Protein AF-A0A3G1HTY3-F1 (afdb_monomer_lite)

Secondary structure (DSSP, 8-state):
---EEE-S--STTT--SSTT-THIIIIIITTT--TTTTTS-EEE---S--

Foldseek 3Di:
DQAAEAPAPQDPAADAPDPPGCCCVPRPCVVQVDPVRPPHYYHYDHDPRD

Organism: NCBI:txid1973248

Structure (mmCIF, N/CA/C/O backbone):
data_AF-A0A3G1HTY3-F1
#
_entry.id   AF-A0A3G1HTY3-F1
#
loop_
_atom_site.group_PDB
_atom_site.id
_atom_site.type_symbol
_atom_site.label_atom_id
_atom_site.label_alt_id
_atom_site.label_comp_id
_atom_site.label_asym_id
_atom_site.label_entity_id
_atom_site.label_seq_id
_atom_site.pdbx_PDB_ins_code
_atom_site.Cartn_x
_atom_site.Cartn_y
_atom_site.Cartn_z
_atom_site.occupancy
_atom_site.B_iso_or_equiv
_atom_site.auth_seq_id
_atom_site.auth_comp_id
_atom_site.auth_asym_id
_atom_site.auth_atom_id
_atom_site.pdbx_PDB_model_num
ATOM 1 N N . ALA A 1 1 ? -14.736 8.268 5.779 1.00 87.38 1 ALA A N 1
ATOM 2 C CA . ALA A 1 1 ? -14.836 7.588 4.476 1.00 87.38 1 ALA A CA 1
ATOM 3 C C . ALA A 1 1 ? -14.962 6.103 4.753 1.00 87.38 1 ALA A C 1
ATOM 5 O O . ALA A 1 1 ? -14.332 5.647 5.700 1.00 87.38 1 ALA A O 1
ATOM 6 N N . ASP A 1 2 ? -15.772 5.386 3.980 1.00 96.50 2 ASP A N 1
ATOM 7 C CA . ASP A 1 2 ? -16.007 3.956 4.217 1.00 96.50 2 ASP A CA 1
ATOM 8 C C . ASP A 1 2 ? -14.856 3.083 3.699 1.00 96.50 2 ASP A C 1
ATOM 10 O O . ASP A 1 2 ? -14.621 1.998 4.221 1.00 96.50 2 ASP A O 1
ATOM 14 N N . PHE A 1 3 ? -14.120 3.565 2.692 1.00 98.25 3 PHE A N 1
ATOM 15 C CA . PHE A 1 3 ? -12.931 2.924 2.132 1.00 98.25 3 PHE A CA 1
ATOM 16 C C . PHE A 1 3 ? -12.070 3.927 1.351 1.00 98.25 3 PHE A C 1
ATOM 18 O O . PHE A 1 3 ? -12.504 5.049 1.070 1.00 98.25 3 PHE A O 1
ATOM 25 N N . ILE A 1 4 ? -10.862 3.501 0.983 1.00 98.44 4 ILE A N 1
ATOM 26 C CA . ILE A 1 4 ? -9.945 4.200 0.075 1.00 98.44 4 ILE A CA 1
ATOM 27 C C . ILE A 1 4 ? -9.722 3.318 -1.157 1.00 98.44 4 ILE A C 1
ATOM 29 O O . ILE A 1 4 ? -9.646 2.095 -1.046 1.00 98.44 4 ILE A O 1
ATOM 33 N N . MET A 1 5 ? -9.643 3.929 -2.339 1.00 98.50 5 MET A N 1
ATOM 34 C CA . MET A 1 5 ? -9.350 3.228 -3.589 1.00 98.50 5 MET A CA 1
ATOM 35 C C . MET A 1 5 ? -8.029 3.733 -4.159 1.00 98.50 5 MET A C 1
ATOM 37 O O . MET A 1 5 ? -7.910 4.926 -4.433 1.00 98.50 5 MET A O 1
ATOM 41 N N . SER A 1 6 ? -7.059 2.837 -4.336 1.00 98.38 6 SER A N 1
ATOM 42 C CA . SER A 1 6 ? -5.813 3.155 -5.035 1.00 98.38 6 SER A CA 1
ATOM 43 C C . SER A 1 6 ? -5.917 2.750 -6.500 1.00 98.38 6 SER A C 1
ATOM 45 O O . SER A 1 6 ? -6.328 1.631 -6.812 1.00 98.38 6 SER A O 1
ATOM 47 N N . LEU A 1 7 ? -5.560 3.670 -7.395 1.00 98.38 7 LEU A N 1
ATOM 48 C CA . LEU A 1 7 ? -5.769 3.546 -8.840 1.00 98.38 7 LEU A CA 1
ATOM 49 C C . LEU A 1 7 ? -4.523 3.063 -9.604 1.00 98.38 7 LEU A C 1
ATOM 51 O O . LEU A 1 7 ? -4.486 3.192 -10.825 1.00 98.38 7 LEU A O 1
ATOM 55 N N . GLY A 1 8 ? -3.536 2.496 -8.906 1.00 98.19 8 GLY A N 1
ATOM 56 C CA . GLY A 1 8 ? -2.288 2.000 -9.490 1.00 98.19 8 GLY A CA 1
ATOM 57 C C . GLY A 1 8 ? -1.079 2.882 -9.205 1.00 98.19 8 GLY A C 1
ATOM 58 O O . GLY A 1 8 ? -1.195 3.949 -8.604 1.00 98.19 8 GLY A O 1
ATOM 59 N N . ASP A 1 9 ? 0.082 2.391 -9.632 1.00 98.19 9 ASP A N 1
ATOM 60 C CA . ASP A 1 9 ? 1.408 2.951 -9.364 1.00 98.19 9 ASP A CA 1
ATOM 61 C C . ASP A 1 9 ? 1.642 3.201 -7.867 1.00 98.19 9 ASP A C 1
ATOM 63 O O . ASP A 1 9 ? 2.075 4.265 -7.418 1.00 98.19 9 ASP A O 1
ATOM 67 N N . ASN A 1 10 ? 1.332 2.174 -7.086 1.00 98.44 10 ASN A N 1
ATOM 68 C CA . ASN A 1 10 ? 1.452 2.145 -5.637 1.00 98.44 10 ASN A CA 1
ATOM 69 C C . ASN A 1 10 ? 2.922 2.165 -5.195 1.00 98.44 10 ASN A C 1
ATOM 71 O O . ASN A 1 10 ? 3.256 2.770 -4.176 1.00 98.44 10 ASN A O 1
ATOM 75 N N . PHE A 1 11 ? 3.809 1.524 -5.966 1.00 98.62 11 PHE A N 1
ATOM 76 C CA . PHE A 1 11 ? 5.222 1.383 -5.622 1.00 98.62 11 PHE A CA 1
ATOM 77 C C . PHE A 1 11 ? 6.151 1.755 -6.782 1.00 98.62 11 PHE A C 1
ATOM 79 O O . PHE A 1 11 ? 6.714 0.896 -7.455 1.00 98.62 11 PHE A O 1
ATOM 86 N N . TYR A 1 12 ? 6.449 3.043 -6.937 1.00 97.69 12 TYR A N 1
ATOM 87 C CA . TYR A 1 12 ? 7.450 3.504 -7.904 1.00 97.69 12 TYR A CA 1
ATOM 88 C C . TYR A 1 12 ? 8.887 3.040 -7.578 1.00 97.69 12 TYR A C 1
ATOM 90 O O . TYR A 1 12 ? 9.262 2.914 -6.414 1.00 97.69 12 TYR A O 1
ATOM 98 N N . PHE A 1 13 ? 9.769 2.829 -8.561 1.00 97.81 13 PHE A N 1
ATOM 99 C CA . PHE A 1 13 ? 9.517 2.834 -10.016 1.00 97.81 13 PHE A CA 1
ATOM 100 C C . PHE A 1 13 ? 9.337 1.430 -10.615 1.00 97.81 13 PHE A C 1
ATOM 102 O O . PHE A 1 13 ? 9.007 1.327 -11.793 1.00 97.81 13 PHE A O 1
ATOM 109 N N . THR A 1 14 ? 9.619 0.371 -9.858 1.00 98.00 14 THR A N 1
ATOM 110 C CA . THR A 1 14 ? 9.655 -1.014 -10.367 1.00 98.00 14 THR A CA 1
ATOM 111 C C . THR A 1 14 ? 9.058 -2.005 -9.373 1.00 98.00 14 THR A C 1
ATOM 113 O O . THR A 1 14 ? 9.617 -3.083 -9.175 1.00 98.00 14 THR A O 1
ATOM 116 N N . GLY A 1 15 ? 7.996 -1.606 -8.677 1.00 98.38 15 GLY A N 1
ATOM 117 C CA . GLY A 1 15 ? 7.209 -2.533 -7.883 1.00 98.38 15 GLY A CA 1
ATOM 118 C C . GLY A 1 15 ? 7.927 -3.102 -6.670 1.00 98.38 15 GLY A C 1
ATOM 119 O O . GLY A 1 15 ? 9.063 -2.734 -6.350 1.00 98.38 15 GLY A O 1
ATOM 120 N N . VAL A 1 16 ? 7.249 -4.002 -5.979 1.00 98.62 16 VAL A N 1
ATOM 121 C CA . VAL A 1 16 ? 7.827 -4.770 -4.872 1.00 98.62 16 VAL A CA 1
ATOM 122 C C . VAL A 1 16 ? 8.370 -6.099 -5.382 1.00 98.62 16 VAL A C 1
ATOM 124 O O . VAL A 1 16 ? 7.820 -6.690 -6.308 1.00 98.62 16 VAL A O 1
ATOM 127 N N . HIS A 1 17 ? 9.451 -6.588 -4.781 1.00 98.12 17 HIS A N 1
ATOM 128 C CA . HIS A 1 17 ? 10.045 -7.858 -5.199 1.00 98.12 17 HIS A CA 1
ATOM 129 C C . HIS A 1 17 ? 9.223 -9.071 -4.736 1.00 98.12 17 HIS A C 1
ATOM 131 O O . HIS A 1 17 ? 9.043 -10.043 -5.471 1.00 98.12 17 HIS A O 1
ATOM 137 N N . ASP A 1 18 ? 8.732 -9.020 -3.501 1.00 98.44 18 ASP A N 1
ATOM 138 C CA . ASP A 1 18 ? 7.940 -10.072 -2.879 1.00 98.44 18 ASP A CA 1
ATOM 139 C C . ASP A 1 18 ? 7.090 -9.508 -1.730 1.00 98.44 18 ASP A C 1
ATOM 141 O O . ASP A 1 18 ? 7.117 -8.314 -1.433 1.00 98.44 18 ASP A O 1
ATOM 145 N N . ALA A 1 19 ? 6.313 -10.374 -1.077 1.00 98.25 19 ALA A N 1
ATOM 146 C CA . ALA A 1 19 ? 5.398 -9.985 -0.004 1.00 98.25 19 ALA A CA 1
ATOM 147 C C . ALA A 1 19 ? 6.093 -9.442 1.263 1.00 98.25 19 ALA A C 1
ATOM 149 O O . ALA A 1 19 ? 5.415 -8.888 2.123 1.00 98.25 19 ALA A O 1
ATOM 150 N N . ASN A 1 20 ? 7.412 -9.609 1.397 1.00 98.38 20 ASN A N 1
ATOM 151 C CA . ASN A 1 20 ? 8.200 -9.108 2.524 1.00 98.38 20 ASN A CA 1
ATOM 152 C C . ASN A 1 20 ? 9.056 -7.891 2.145 1.00 98.38 20 ASN A C 1
ATOM 154 O O . ASN A 1 20 ? 9.918 -7.488 2.930 1.00 98.38 20 ASN A O 1
ATOM 158 N N . ASP A 1 21 ? 8.861 -7.313 0.957 1.00 98.62 21 ASP A N 1
ATOM 159 C CA . ASP A 1 21 ? 9.586 -6.115 0.554 1.00 98.62 21 ASP A CA 1
ATOM 160 C C . ASP A 1 21 ? 9.262 -4.960 1.512 1.00 98.62 21 ASP A C 1
ATOM 162 O O . ASP A 1 21 ? 8.107 -4.563 1.685 1.00 98.62 21 ASP A O 1
ATOM 166 N N . LYS A 1 22 ? 10.308 -4.387 2.112 1.00 98.50 22 LYS A N 1
ATOM 167 C CA . LYS A 1 22 ? 10.216 -3.272 3.064 1.00 98.50 22 LYS A CA 1
ATOM 168 C C . LYS A 1 22 ? 9.485 -2.050 2.505 1.00 98.50 22 LYS A C 1
ATOM 170 O O . LYS A 1 22 ? 9.044 -1.208 3.280 1.00 98.50 22 LYS A O 1
ATOM 175 N N . ARG A 1 23 ? 9.348 -1.944 1.179 1.00 98.50 23 ARG A N 1
ATOM 176 C CA . ARG A 1 23 ? 8.542 -0.917 0.504 1.00 98.50 23 ARG A CA 1
ATOM 177 C C . ARG A 1 23 ? 7.106 -0.878 1.028 1.00 98.50 23 ARG A C 1
ATOM 179 O O . ARG A 1 23 ? 6.580 0.217 1.184 1.00 98.50 23 ARG A O 1
ATOM 186 N N . PHE A 1 24 ? 6.500 -2.014 1.384 1.00 98.62 24 PHE A N 1
ATOM 187 C CA . PHE A 1 24 ? 5.175 -2.013 2.016 1.00 98.62 24 PHE A CA 1
ATOM 188 C C . PHE A 1 24 ? 5.156 -1.169 3.296 1.00 98.62 24 PHE A C 1
ATOM 190 O O . PHE A 1 24 ? 4.261 -0.351 3.483 1.00 98.62 24 PHE A O 1
ATOM 197 N N . GLN A 1 25 ? 6.168 -1.298 4.153 1.00 98.62 25 GLN A N 1
ATOM 198 C CA . GLN A 1 25 ? 6.270 -0.485 5.361 1.00 98.62 25 GLN A CA 1
ATOM 199 C C . GLN A 1 25 ? 6.668 0.957 5.038 1.00 98.62 25 GLN A C 1
ATOM 201 O O . GLN A 1 25 ? 5.955 1.891 5.395 1.00 98.62 25 GLN A O 1
ATOM 206 N N . GLU A 1 26 ? 7.774 1.134 4.314 1.00 98.44 26 GLU A N 1
ATOM 207 C CA . GLU A 1 26 ? 8.417 2.435 4.109 1.00 98.44 26 GLU A CA 1
ATOM 208 C C . GLU A 1 26 ? 7.571 3.411 3.275 1.00 98.44 26 GLU A C 1
ATOM 210 O O . GLU A 1 26 ? 7.657 4.620 3.489 1.00 98.44 26 GLU A O 1
ATOM 215 N N . THR A 1 27 ? 6.773 2.921 2.317 1.00 98.25 27 THR A N 1
ATOM 216 C CA . THR A 1 27 ? 6.023 3.790 1.392 1.00 98.25 27 THR A CA 1
ATOM 217 C C . THR A 1 27 ? 4.512 3.732 1.570 1.00 98.25 27 THR A C 1
ATOM 219 O O . THR A 1 27 ? 3.824 4.602 1.038 1.00 98.25 27 THR A O 1
ATOM 222 N N . PHE A 1 28 ? 3.986 2.746 2.303 1.00 98.00 28 PHE A N 1
ATOM 223 C CA . PHE A 1 28 ? 2.551 2.613 2.549 1.00 98.00 28 PHE A CA 1
ATOM 224 C C . PHE A 1 28 ? 2.212 2.675 4.046 1.00 98.00 28 PHE A C 1
ATOM 226 O O . PHE A 1 28 ? 1.632 3.671 4.478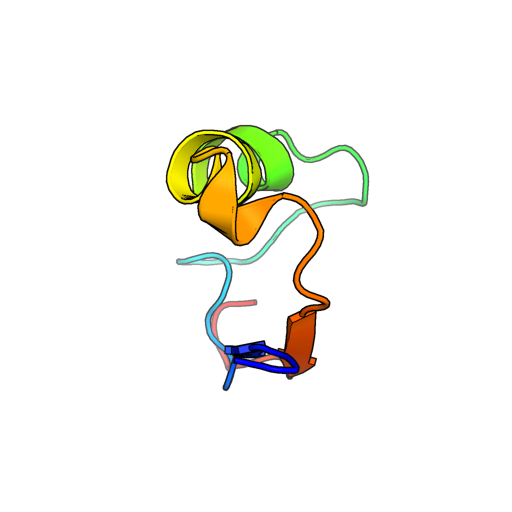 1.00 98.00 28 PHE A O 1
ATOM 233 N N . GLU A 1 29 ? 2.601 1.682 4.851 1.00 97.88 29 GLU A N 1
ATOM 234 C CA . GLU A 1 29 ? 2.158 1.588 6.257 1.00 97.88 29 GLU A CA 1
ATOM 235 C C . GLU A 1 29 ? 2.620 2.776 7.111 1.00 97.88 29 GLU A C 1
ATOM 237 O O . GLU A 1 29 ? 1.813 3.378 7.822 1.00 97.88 29 GLU A O 1
ATOM 242 N N . ASP A 1 30 ? 3.898 3.160 7.024 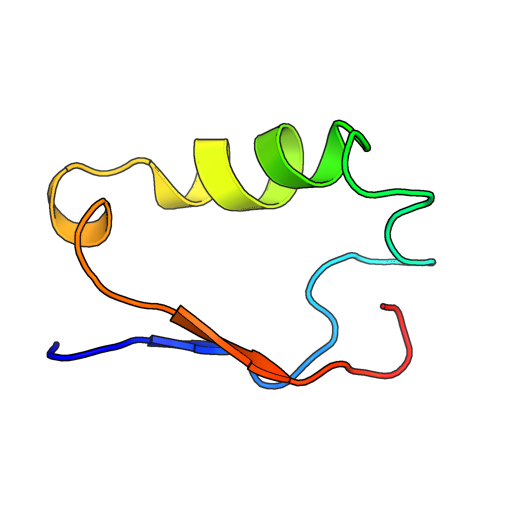1.00 98.31 30 ASP A N 1
ATOM 243 C CA . ASP A 1 30 ? 4.452 4.243 7.843 1.00 98.31 30 ASP A CA 1
ATOM 244 C C . ASP A 1 30 ? 3.933 5.617 7.391 1.00 98.31 30 ASP A C 1
ATOM 246 O O . ASP A 1 30 ? 3.722 6.515 8.216 1.00 98.31 30 ASP A O 1
ATOM 250 N N . VAL A 1 31 ? 3.660 5.768 6.091 1.00 98.12 31 VAL A N 1
ATOM 251 C CA . VAL A 1 31 ? 3.142 7.004 5.487 1.00 98.12 31 VAL A CA 1
ATOM 252 C C . VAL A 1 31 ? 1.672 7.225 5.854 1.00 98.12 31 VAL A C 1
ATOM 254 O O . VAL A 1 31 ? 1.296 8.330 6.245 1.00 98.12 31 VAL A O 1
ATOM 257 N N . PHE A 1 32 ? 0.838 6.182 5.788 1.00 97.62 32 PHE A N 1
ATOM 258 C CA . PHE A 1 32 ? -0.597 6.243 6.097 1.00 97.62 32 PHE A CA 1
ATOM 259 C C . PHE A 1 32 ? -0.920 5.759 7.525 1.00 97.62 32 PHE A C 1
ATOM 261 O O . PHE A 1 32 ? -1.971 5.173 7.781 1.00 97.62 32 PHE A O 1
ATOM 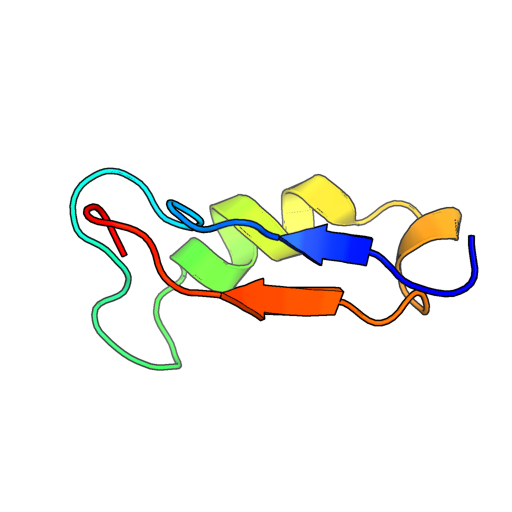268 N N . SER A 1 33 ? -0.034 6.050 8.482 1.00 97.69 33 SER A N 1
ATOM 269 C CA . SER A 1 33 ? -0.056 5.498 9.849 1.00 97.69 33 SER A CA 1
ATOM 270 C C . SER A 1 33 ? -0.958 6.231 10.864 1.00 97.69 33 SER A C 1
ATOM 272 O O . SER A 1 33 ? -1.088 5.783 12.021 1.00 97.69 33 SER A O 1
ATOM 274 N N . ASP A 1 34 ? -1.590 7.346 10.468 1.00 98.12 34 ASP A N 1
ATOM 275 C CA . ASP A 1 34 ? -2.470 8.135 11.342 1.00 98.12 34 ASP A CA 1
ATOM 276 C C . ASP A 1 34 ? -3.632 7.287 11.883 1.00 98.12 34 ASP A C 1
ATOM 278 O O . ASP A 1 34 ? -4.208 6.447 11.187 1.00 98.12 34 ASP A O 1
ATOM 282 N N . ARG A 1 35 ? -4.011 7.511 13.148 1.00 97.25 35 ARG A N 1
ATOM 283 C CA . ARG A 1 35 ? -5.069 6.738 13.820 1.00 97.25 35 ARG A CA 1
ATOM 284 C C . ARG A 1 35 ? -6.402 6.773 13.075 1.00 97.25 35 ARG A C 1
ATOM 286 O O . ARG A 1 35 ? -7.141 5.798 13.163 1.00 97.25 35 ARG A O 1
ATOM 293 N N . ALA A 1 36 ? -6.705 7.859 12.367 1.00 97.00 36 ALA A N 1
ATOM 294 C CA . ALA A 1 36 ? -7.926 7.982 11.583 1.00 97.00 36 ALA A CA 1
ATOM 295 C C . ALA A 1 36 ? -7.966 7.037 10.367 1.00 97.00 36 ALA A C 1
ATOM 297 O O . ALA A 1 36 ? -9.054 6.738 9.882 1.00 97.00 36 ALA A O 1
ATOM 298 N N . LEU A 1 37 ? -6.811 6.561 9.886 1.00 96.75 37 LEU A N 1
ATOM 299 C CA . LEU A 1 37 ? -6.692 5.756 8.665 1.00 96.75 37 LEU A CA 1
ATOM 300 C C . LEU A 1 37 ? -6.525 4.254 8.924 1.00 96.75 37 LEU A C 1
ATOM 302 O O . LEU A 1 37 ? -6.919 3.459 8.078 1.00 96.75 37 LEU A O 1
ATOM 306 N N . ARG A 1 38 ? -6.019 3.855 10.099 1.00 94.25 38 ARG A N 1
ATOM 307 C CA . ARG A 1 38 ? -5.627 2.461 10.417 1.00 94.25 38 ARG A CA 1
ATOM 308 C C . ARG A 1 38 ? -6.678 1.384 10.140 1.00 94.25 38 ARG A C 1
ATOM 310 O O . ARG A 1 38 ? -6.313 0.249 9.871 1.00 94.25 38 ARG A O 1
ATOM 317 N N . ASN A 1 39 ? -7.963 1.722 10.243 1.00 95.31 39 ASN A N 1
ATOM 318 C CA . ASN A 1 39 ? -9.061 0.763 10.081 1.00 95.31 39 ASN A CA 1
ATOM 319 C C . ASN A 1 39 ? -9.898 1.015 8.818 1.00 95.31 39 ASN A C 1
ATOM 321 O O . ASN A 1 39 ? -10.937 0.379 8.646 1.00 95.31 39 ASN A O 1
ATOM 325 N N . ILE A 1 40 ? -9.495 1.958 7.961 1.00 98.12 40 ILE A N 1
ATOM 326 C CA . ILE A 1 40 ? -10.187 2.206 6.696 1.00 98.12 40 ILE A CA 1
ATOM 327 C C . ILE A 1 40 ? -9.655 1.199 5.668 1.00 98.12 40 ILE A C 1
ATOM 329 O O . ILE A 1 40 ? -8.450 1.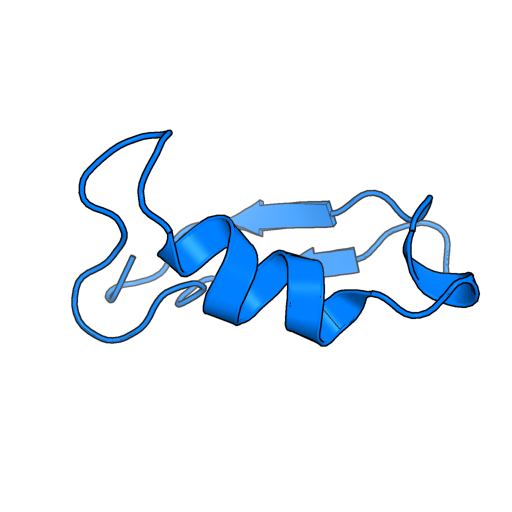183 5.420 1.00 98.12 40 ILE A O 1
ATOM 333 N N . PRO A 1 41 ? -10.508 0.356 5.061 1.00 98.25 41 PRO A N 1
ATOM 334 C CA . PRO A 1 41 ? -10.058 -0.618 4.077 1.00 98.25 41 PRO A CA 1
ATOM 335 C 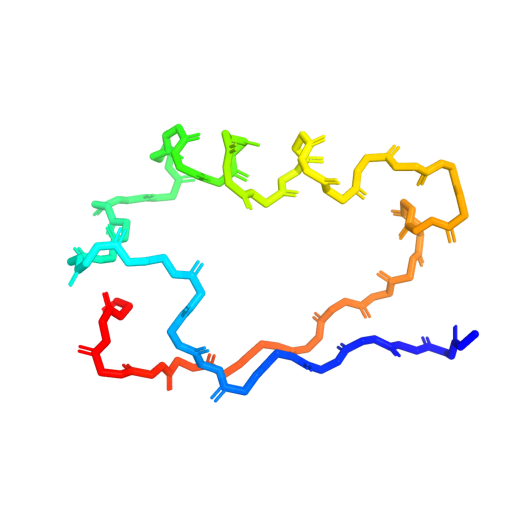C . PRO A 1 41 ? -9.575 0.066 2.795 1.00 98.25 41 PRO A C 1
ATOM 337 O O . PRO A 1 41 ? -10.180 1.034 2.324 1.00 98.25 41 PRO A O 1
ATOM 340 N N . TRP A 1 42 ? -8.514 -0.490 2.210 1.00 98.44 42 TRP A N 1
ATOM 341 C CA . TRP A 1 42 ? -7.976 -0.080 0.915 1.0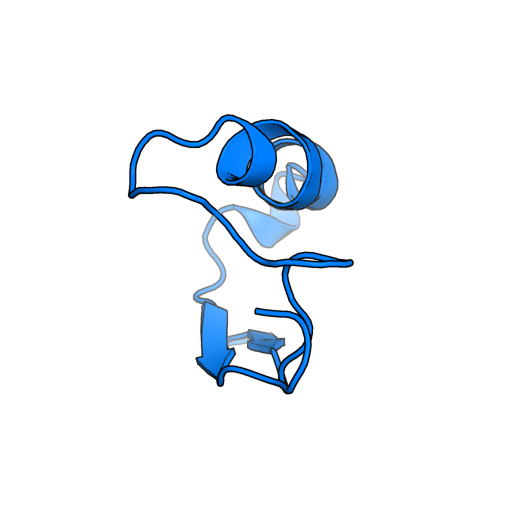0 98.44 42 TRP A CA 1
ATOM 342 C C . TRP A 1 42 ? -8.317 -1.121 -0.150 1.00 98.44 42 TRP A C 1
ATOM 344 O O . TRP A 1 42 ? -8.020 -2.304 0.008 1.00 98.44 42 TRP A O 1
ATOM 354 N N . TYR A 1 43 ? -8.915 -0.671 -1.250 1.00 98.50 43 TYR A N 1
ATOM 355 C CA . TYR A 1 43 ? -9.122 -1.465 -2.458 1.00 98.50 43 TYR A CA 1
ATOM 356 C C . TYR A 1 43 ? -8.136 -0.987 -3.520 1.00 98.50 43 TYR A C 1
ATOM 358 O O . TYR A 1 43 ? -8.162 0.178 -3.917 1.00 98.50 43 TYR A O 1
ATOM 366 N N . VAL A 1 44 ? -7.234 -1.869 -3.941 1.00 98.56 44 VAL A N 1
ATOM 367 C CA . VAL A 1 44 ? -6.044 -1.499 -4.717 1.00 98.56 44 VAL A CA 1
ATOM 368 C C . VAL A 1 44 ? -6.080 -2.151 -6.095 1.00 98.56 44 VAL A C 1
ATOM 370 O O . VAL A 1 44 ? -6.414 -3.328 -6.230 1.00 98.56 44 VAL A O 1
ATOM 373 N N . LEU A 1 45 ? -5.722 -1.372 -7.110 1.00 98.44 45 LEU A N 1
ATOM 374 C CA . LEU A 1 45 ? -5.471 -1.807 -8.482 1.00 98.44 45 LEU A CA 1
ATOM 375 C C . LEU A 1 45 ? -3.973 -1.612 -8.777 1.00 98.44 45 LEU A C 1
ATOM 377 O O . LEU A 1 45 ? -3.340 -0.760 -8.155 1.00 98.44 45 LEU A O 1
ATOM 381 N N . ALA A 1 46 ? -3.415 -2.381 -9.714 1.00 98.50 46 ALA A N 1
ATOM 382 C CA . ALA A 1 46 ? -2.027 -2.227 -10.156 1.00 98.50 46 ALA A CA 1
ATOM 383 C C . ALA A 1 46 ? -1.925 -1.276 -11.361 1.00 98.50 46 ALA A C 1
ATOM 385 O O . ALA A 1 46 ? -2.794 -1.281 -12.237 1.00 98.50 46 ALA A O 1
ATOM 386 N N . GLY A 1 47 ? -0.861 -0.477 -11.390 1.00 98.25 47 GLY A N 1
ATOM 387 C CA . GLY A 1 47 ? -0.457 0.399 -12.487 1.00 98.25 47 GLY A CA 1
ATOM 388 C C . GLY A 1 47 ? 0.741 -0.155 -13.261 1.00 98.25 47 GLY A C 1
ATOM 389 O O . GLY A 1 47 ? 1.053 -1.341 -13.193 1.00 98.25 47 GLY A O 1
ATOM 390 N N . ASN A 1 48 ? 1.405 0.699 -14.038 1.00 98.38 48 ASN A N 1
ATOM 391 C CA . ASN A 1 48 ? 2.533 0.310 -14.886 1.00 98.38 48 ASN A CA 1
ATOM 392 C C . ASN A 1 48 ? 3.877 0.234 -14.146 1.00 98.38 48 ASN A C 1
ATOM 394 O O . ASN A 1 48 ? 4.815 -0.351 -14.686 1.00 98.38 48 ASN A O 1
ATOM 398 N N . HIS A 1 49 ? 3.996 0.846 -12.966 1.00 97.69 49 HIS A N 1
ATOM 399 C CA . HIS A 1 49 ? 5.208 0.812 -12.141 1.00 97.69 49 HIS A CA 1
ATOM 400 C C . HIS A 1 49 ? 5.197 -0.246 -11.038 1.00 97.69 49 HIS A C 1
ATOM 402 O O . HIS A 1 49 ? 6.230 -0.413 -10.391 1.00 97.69 49 HIS A O 1
ATOM 408 N N . ASP A 1 50 ? 4.056 -0.893 -10.801 1.00 95.44 50 ASP A N 1
ATOM 409 C CA . ASP A 1 50 ? 3.854 -1.868 -9.722 1.00 95.44 50 ASP A CA 1
ATOM 410 C C . ASP A 1 50 ? 4.475 -3.245 -9.981 1.00 95.44 50 ASP A C 1
ATOM 412 O O . ASP A 1 50 ? 4.677 -3.617 -11.160 1.00 95.44 50 ASP A O 1
#

InterPro domains:
  IPR004843 Calcineurin-like, phosphoesterase domain [PF00149] (2-50)
  IPR029052 Metallo-dependent phosphatase-like [G3DSA:3.60.21.10] (1-50)
  IPR029052 Metallo-dependent phosphatase-like [SSF56300] (1-50)
  IPR051558 Metallophosphoesterase Purple Acid Phosphatase [PTHR10161] (1-50)

Sequence (50 aa):
ADFIMSLGDNFYFTGVHDANDKRFQETFEDVFSDRALRNIPWYVLAGNHD

Radius of gyration: 11.37 Å; chains: 1; bounding box: 26×18×29 Å

pLDDT: mean 97.75, std 1.73, range [87.38, 98.62]